Protein AF-A0A7S3I0K3-F1 (afdb_monomer_lite)

Radius of gyration: 16.2 Å; chains: 1; bounding box: 38×40×43 Å

Foldseek 3Di:
DQADVVLQVVLCVQPVDNDLLVLQVLLVVAALVQQFQFQCNVQNPNDPDPPGDRRHTPGQRVNVVPDPCPDPVDNDSSRRGDSSNNSNSSLVVSLVVVVVVQVVVCVVVVNDDDDDDDPNPVNRPPSVD

Structure (mmCIF, N/CA/C/O backbone):
data_AF-A0A7S3I0K3-F1
#
_entry.id   AF-A0A7S3I0K3-F1
#
loop_
_atom_site.group_PDB
_atom_site.id
_atom_site.type_symbol
_atom_site.label_atom_id
_atom_site.label_alt_id
_atom_site.label_comp_id
_atom_site.label_asym_id
_atom_site.label_entity_id
_atom_site.label_seq_id
_atom_site.pdbx_PDB_ins_code
_atom_site.Cartn_x
_atom_site.Cartn_y
_atom_site.Cartn_z
_atom_site.occupancy
_atom_site.B_iso_or_equiv
_atom_site.auth_seq_id
_atom_site.auth_comp_id
_atom_site.auth_asym_id
_atom_site.auth_atom_id
_atom_site.pdbx_PDB_model_num
ATOM 1 N N . MET A 1 1 ? 14.912 -5.257 1.997 1.00 67.00 1 MET A N 1
ATOM 2 C CA . MET A 1 1 ? 14.030 -5.560 0.849 1.00 67.00 1 MET A CA 1
ATOM 3 C C . MET A 1 1 ? 12.594 -5.408 1.305 1.00 67.00 1 MET A C 1
ATOM 5 O O . MET A 1 1 ? 12.287 -5.866 2.397 1.00 67.00 1 MET A O 1
ATOM 9 N N . ILE A 1 2 ? 11.758 -4.773 0.489 1.00 88.31 2 ILE A N 1
ATOM 10 C CA . ILE A 1 2 ? 10.307 -4.696 0.682 1.00 88.31 2 ILE A CA 1
ATOM 11 C C . ILE A 1 2 ? 9.703 -5.595 -0.401 1.00 88.31 2 ILE A C 1
ATOM 13 O O . ILE A 1 2 ? 9.969 -5.382 -1.581 1.00 88.31 2 ILE A O 1
ATOM 17 N N . GLY A 1 3 ? 8.991 -6.653 -0.014 1.00 88.75 3 GLY A N 1
ATOM 18 C CA . GLY A 1 3 ? 8.470 -7.650 -0.956 1.00 88.75 3 GLY A CA 1
ATOM 19 C C . GLY A 1 3 ? 7.429 -8.573 -0.328 1.00 88.75 3 GLY A C 1
ATOM 20 O O . GLY A 1 3 ? 6.883 -8.265 0.727 1.00 88.75 3 GLY A O 1
ATOM 21 N N . GLY A 1 4 ? 7.176 -9.735 -0.939 1.00 90.62 4 GLY A N 1
ATOM 22 C CA . GLY A 1 4 ? 6.112 -10.648 -0.489 1.00 90.62 4 GLY A CA 1
ATOM 23 C C . GLY A 1 4 ? 6.243 -11.127 0.962 1.00 90.62 4 GLY A C 1
ATOM 24 O O . GLY A 1 4 ? 5.248 -11.187 1.674 1.00 90.62 4 GLY A O 1
ATOM 25 N N . GLY A 1 5 ? 7.465 -11.384 1.442 1.00 92.69 5 GLY A N 1
ATOM 26 C CA . GLY A 1 5 ? 7.690 -11.722 2.855 1.00 92.69 5 GLY A CA 1
ATOM 27 C C . GLY A 1 5 ? 7.369 -10.566 3.809 1.00 92.69 5 GLY A C 1
ATOM 28 O O . GLY A 1 5 ? 6.862 -10.795 4.903 1.00 92.69 5 GLY A O 1
ATOM 29 N N . THR A 1 6 ? 7.605 -9.321 3.381 1.00 94.75 6 THR A N 1
ATOM 30 C CA . THR A 1 6 ? 7.217 -8.118 4.133 1.00 94.75 6 THR A CA 1
ATOM 31 C C . THR A 1 6 ? 5.699 -7.987 4.194 1.00 94.75 6 THR A C 1
ATOM 33 O O . THR A 1 6 ? 5.170 -7.732 5.271 1.00 94.75 6 THR A O 1
ATOM 36 N N . LEU A 1 7 ? 5.004 -8.222 3.073 1.00 94.50 7 LEU A N 1
ATOM 37 C CA . LEU A 1 7 ? 3.540 -8.219 3.032 1.00 94.50 7 LEU A CA 1
ATOM 38 C C . LEU A 1 7 ? 2.969 -9.261 3.997 1.00 94.50 7 LEU A C 1
ATOM 40 O O . LEU A 1 7 ? 2.175 -8.902 4.858 1.00 94.50 7 LEU A O 1
ATOM 44 N N . LEU A 1 8 ? 3.408 -10.519 3.900 1.00 94.50 8 LEU A N 1
ATOM 45 C CA . LEU A 1 8 ? 2.934 -11.607 4.764 1.00 94.50 8 LEU A CA 1
ATOM 46 C C . LEU A 1 8 ? 3.210 -11.329 6.247 1.00 94.50 8 LEU A C 1
ATOM 48 O O . LEU A 1 8 ? 2.313 -11.439 7.079 1.00 94.50 8 LEU A O 1
ATOM 52 N N . GLY A 1 9 ? 4.434 -10.910 6.581 1.00 96.38 9 GLY A N 1
ATOM 53 C CA . GLY A 1 9 ? 4.821 -10.621 7.961 1.00 96.38 9 GLY A CA 1
ATOM 54 C C . GLY A 1 9 ? 4.018 -9.477 8.582 1.00 96.38 9 GLY A C 1
ATOM 55 O O . GLY A 1 9 ? 3.513 -9.621 9.694 1.00 96.38 9 GLY A O 1
ATOM 56 N N . LEU A 1 10 ? 3.862 -8.357 7.868 1.00 96.56 10 LEU A N 1
ATOM 57 C CA . LEU A 1 10 ? 3.086 -7.214 8.359 1.00 96.56 10 LEU A CA 1
ATOM 58 C C . LEU A 1 10 ? 1.587 -7.515 8.407 1.00 96.56 10 LEU A C 1
ATOM 60 O O . LEU A 1 10 ? 0.937 -7.156 9.385 1.00 96.56 10 LEU A O 1
ATOM 64 N N . SER A 1 11 ? 1.052 -8.223 7.409 1.00 95.94 11 SER A N 1
ATOM 65 C CA . SER A 1 11 ? -0.352 -8.656 7.404 1.00 95.94 11 SER A CA 1
ATOM 66 C C . SER A 1 11 ? -0.653 -9.521 8.623 1.00 95.94 11 SER A C 1
ATOM 68 O O . SER A 1 11 ? -1.628 -9.268 9.331 1.00 95.94 11 SER A O 1
ATOM 70 N N . ASN A 1 12 ? 0.240 -10.461 8.946 1.00 97.25 12 ASN A N 1
ATOM 71 C CA . ASN A 1 12 ? 0.093 -11.317 10.114 1.00 97.25 12 ASN A CA 1
ATOM 72 C C . ASN A 1 12 ? 0.143 -10.514 11.423 1.00 97.25 12 ASN A C 1
ATOM 74 O O . ASN A 1 12 ? -0.694 -10.700 12.300 1.00 97.25 12 ASN A O 1
ATOM 78 N N . LEU A 1 13 ? 1.079 -9.571 11.554 1.00 96.69 13 LEU A N 1
ATOM 79 C CA . LEU A 1 13 ? 1.184 -8.744 12.761 1.00 96.69 13 LEU A CA 1
ATOM 80 C C . LEU A 1 13 ? -0.033 -7.831 12.968 1.00 96.69 13 LEU A C 1
ATOM 82 O O .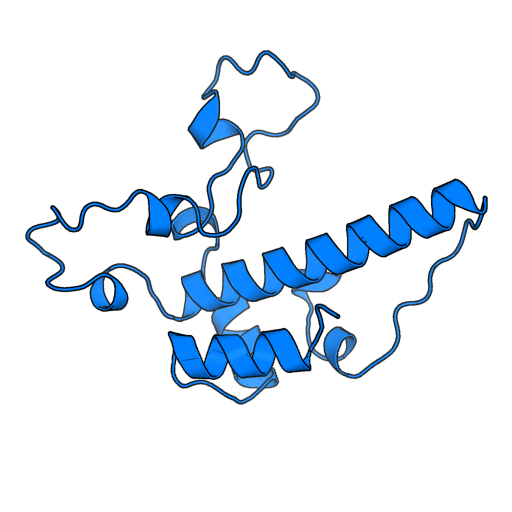 LEU A 1 13 ? -0.487 -7.653 14.098 1.00 96.69 13 LEU A O 1
ATOM 86 N N . LEU A 1 14 ? -0.553 -7.242 11.892 1.00 93.94 14 LEU A N 1
ATOM 87 C CA . LEU A 1 14 ? -1.601 -6.225 11.974 1.00 93.94 14 LEU A CA 1
ATOM 88 C C . LEU A 1 14 ? -3.003 -6.843 12.041 1.00 93.94 14 LEU A C 1
ATOM 90 O O . LEU A 1 14 ? -3.806 -6.434 12.880 1.00 93.94 14 LEU A O 1
ATOM 94 N N . THR A 1 15 ? -3.263 -7.874 11.237 1.00 93.94 15 THR A N 1
ATOM 95 C CA . THR A 1 15 ? -4.602 -8.471 11.048 1.00 93.94 15 THR A CA 1
ATOM 96 C C . THR A 1 15 ? -4.697 -9.925 11.521 1.00 93.94 15 THR A C 1
ATOM 98 O O . THR A 1 15 ? -5.786 -10.463 11.674 1.00 93.94 15 THR A O 1
ATOM 101 N N . GLY A 1 16 ? -3.565 -10.590 11.783 1.00 95.44 16 GLY A N 1
ATOM 102 C CA . GLY A 1 16 ? -3.523 -12.031 12.071 1.00 95.44 16 GLY A CA 1
ATOM 103 C C . GLY A 1 16 ? -3.607 -12.922 10.827 1.00 95.44 16 GLY A C 1
ATOM 104 O O . GLY A 1 16 ? -3.680 -14.143 10.953 1.00 95.44 16 GLY A O 1
ATOM 105 N N . ILE A 1 17 ? -3.602 -12.338 9.625 1.00 95.62 17 ILE A N 1
ATOM 106 C CA . ILE A 1 17 ? -3.751 -13.061 8.359 1.00 95.62 17 ILE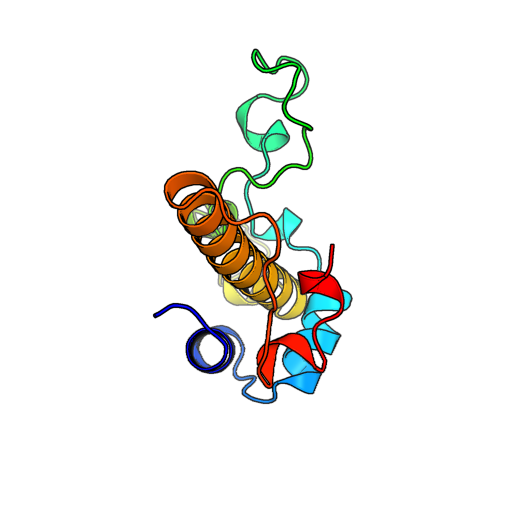 A CA 1
ATOM 107 C C . ILE A 1 17 ? -2.373 -13.286 7.733 1.00 95.62 17 ILE A C 1
ATOM 109 O O . ILE A 1 17 ? -1.634 -12.341 7.466 1.00 95.62 17 ILE A O 1
ATOM 113 N N . ASN A 1 18 ? -2.038 -14.551 7.477 1.00 93.31 18 ASN A N 1
ATOM 114 C CA . ASN A 1 18 ? -0.755 -14.978 6.904 1.00 93.31 18 ASN A CA 1
ATOM 115 C C . ASN A 1 18 ? -0.934 -15.889 5.673 1.00 93.31 18 ASN A C 1
ATOM 117 O O . ASN A 1 18 ? -0.098 -16.744 5.386 1.00 93.31 18 ASN A O 1
ATOM 121 N N . ASP A 1 19 ? -2.052 -15.735 4.970 1.00 94.06 19 ASP A N 1
ATOM 122 C CA . ASP A 1 19 ? -2.334 -16.431 3.719 1.00 94.06 19 ASP A CA 1
ATOM 123 C C . ASP A 1 19 ? -2.367 -15.414 2.579 1.00 94.06 19 ASP A C 1
ATOM 125 O O . ASP A 1 19 ? -3.082 -14.415 2.654 1.00 94.06 19 ASP A O 1
ATOM 129 N N . PHE A 1 20 ? -1.543 -15.631 1.553 1.00 91.62 20 PHE A N 1
ATOM 130 C CA . PHE A 1 20 ? -1.335 -14.633 0.504 1.00 91.62 20 PHE A CA 1
ATOM 131 C C . PHE A 1 20 ? -2.607 -14.373 -0.302 1.00 91.62 20 PHE A C 1
ATOM 133 O O . PHE A 1 20 ? -2.949 -13.217 -0.542 1.00 91.62 20 PHE A O 1
ATOM 140 N N . ASP A 1 21 ? -3.316 -15.428 -0.698 1.00 91.88 21 ASP A N 1
ATOM 141 C CA . ASP A 1 21 ? -4.514 -15.291 -1.523 1.00 91.88 21 ASP A CA 1
ATOM 142 C C . ASP A 1 21 ? -5.634 -14.609 -0.728 1.00 91.88 21 ASP A C 1
ATOM 144 O O . ASP A 1 21 ? -6.273 -13.685 -1.236 1.00 91.88 21 ASP A O 1
ATOM 148 N N . ARG A 1 22 ? -5.784 -14.945 0.561 1.00 94.56 22 ARG A N 1
ATOM 149 C CA . ARG A 1 22 ? -6.716 -14.259 1.462 1.00 94.56 22 ARG A CA 1
ATOM 150 C C . ARG A 1 22 ? -6.366 -12.788 1.676 1.00 94.56 22 ARG A C 1
ATOM 152 O O . ARG A 1 22 ? -7.271 -11.961 1.767 1.00 94.56 22 ARG A O 1
ATOM 159 N N . ILE A 1 23 ? -5.076 -12.449 1.760 1.00 95.00 23 ILE A N 1
ATOM 160 C CA . ILE A 1 23 ? -4.623 -11.054 1.857 1.00 95.00 23 ILE A CA 1
ATOM 161 C C . ILE A 1 23 ? -5.071 -10.266 0.627 1.00 95.00 23 ILE A C 1
ATOM 163 O O . ILE A 1 23 ? -5.634 -9.184 0.780 1.00 95.00 23 ILE A O 1
ATOM 167 N N . ILE A 1 24 ? -4.852 -10.802 -0.577 1.00 93.75 24 ILE A N 1
ATOM 168 C CA . ILE A 1 24 ? -5.247 -10.121 -1.814 1.00 93.75 24 ILE A CA 1
ATOM 169 C C . ILE A 1 24 ? -6.772 -10.007 -1.926 1.00 93.75 24 ILE A C 1
ATOM 171 O O . ILE A 1 24 ? -7.267 -8.937 -2.271 1.00 93.75 24 ILE A O 1
ATOM 175 N N . GLU A 1 25 ? -7.515 -11.064 -1.599 1.00 93.94 25 GLU A N 1
ATOM 176 C CA . GLU A 1 25 ? -8.984 -11.058 -1.610 1.00 93.94 25 GLU A CA 1
ATOM 177 C C . GLU A 1 25 ? -9.549 -9.945 -0.711 1.00 93.94 25 GLU A C 1
ATOM 179 O O . GLU A 1 25 ? -10.383 -9.145 -1.136 1.00 93.94 25 GLU A O 1
ATOM 184 N N . LEU A 1 26 ? -9.057 -9.846 0.525 1.00 95.25 26 LEU A N 1
ATOM 185 C CA . LEU A 1 26 ? -9.508 -8.821 1.464 1.00 95.25 26 LEU A CA 1
ATOM 186 C C . LEU A 1 26 ? -9.061 -7.421 1.053 1.00 95.25 26 LEU A C 1
ATOM 188 O O . LEU A 1 26 ? -9.859 -6.488 1.142 1.00 95.25 26 LEU A O 1
ATOM 192 N N . ALA A 1 27 ? -7.833 -7.278 0.552 1.00 95.00 27 ALA A N 1
ATOM 193 C CA . ALA A 1 27 ? -7.319 -6.017 0.028 1.00 95.00 27 ALA A CA 1
ATOM 194 C C . ALA A 1 27 ? -8.169 -5.474 -1.134 1.00 95.00 27 ALA A C 1
ATOM 196 O O . ALA A 1 27 ? -8.355 -4.264 -1.231 1.00 95.00 27 ALA A O 1
ATOM 197 N N . GLN A 1 28 ? -8.715 -6.348 -1.988 1.00 93.00 28 GLN A N 1
ATOM 198 C CA . GLN A 1 28 ? -9.628 -5.969 -3.076 1.00 93.00 28 GLN A CA 1
ATOM 199 C C . GLN A 1 28 ? -11.000 -5.509 -2.578 1.00 93.00 28 GLN A C 1
ATOM 201 O O . GLN A 1 28 ? -11.643 -4.690 -3.229 1.00 93.00 28 GLN A O 1
ATOM 206 N N . SER A 1 29 ? -11.462 -6.050 -1.450 1.00 92.50 29 SER A N 1
ATOM 207 C CA . SER A 1 29 ? -12.731 -5.650 -0.831 1.00 92.50 29 SER A CA 1
ATOM 208 C C . SER A 1 29 ? -12.620 -4.399 0.050 1.00 92.50 29 SER A C 1
ATOM 210 O O . SER A 1 29 ? -13.637 -3.786 0.367 1.00 92.50 29 SER A O 1
ATOM 212 N N . GLY A 1 30 ? -11.400 -4.043 0.461 1.00 93.94 30 GLY A N 1
ATOM 213 C CA . GLY A 1 30 ? -11.106 -2.868 1.274 1.00 93.94 30 GLY A CA 1
ATOM 214 C C . GLY A 1 30 ? -10.783 -1.627 0.448 1.00 93.94 30 GLY A C 1
ATOM 215 O O . GLY A 1 30 ? -10.504 -1.698 -0.748 1.00 93.94 30 GLY A O 1
ATOM 216 N N . SER A 1 31 ? -10.768 -0.480 1.118 1.00 95.00 31 SER A N 1
ATOM 217 C CA . SER A 1 31 ? -10.393 0.808 0.547 1.00 95.00 31 SER A CA 1
ATOM 218 C C . SER A 1 31 ? -9.198 1.389 1.288 1.00 95.00 31 SER A C 1
ATOM 220 O O . SER A 1 31 ? -9.293 1.812 2.444 1.00 95.00 31 SER A O 1
ATOM 222 N N . ASN A 1 32 ? -8.062 1.480 0.600 1.00 93.81 32 ASN A N 1
ATOM 223 C CA . ASN A 1 32 ? -6.860 2.081 1.165 1.00 93.81 32 ASN A CA 1
ATOM 224 C C . ASN A 1 32 ? -7.073 3.557 1.553 1.00 93.81 32 ASN A C 1
ATOM 226 O O . ASN A 1 32 ? -6.433 4.020 2.488 1.00 93.81 32 ASN A O 1
ATOM 230 N N . SER A 1 33 ? -8.014 4.276 0.926 1.00 94.88 33 SER A N 1
ATOM 231 C CA . SER A 1 33 ? -8.348 5.673 1.252 1.00 94.88 33 SER A CA 1
ATOM 232 C C . SER A 1 33 ? -8.791 5.896 2.704 1.00 94.88 33 SER A C 1
ATOM 234 O O . SER A 1 33 ? -8.724 7.026 3.187 1.00 94.88 33 SER A O 1
ATOM 236 N N . ASN A 1 34 ? -9.232 4.850 3.411 1.00 94.25 34 ASN A N 1
ATOM 237 C CA . ASN A 1 34 ? -9.590 4.927 4.830 1.00 94.25 34 ASN A CA 1
ATOM 238 C C . ASN A 1 34 ? -8.347 4.967 5.737 1.00 94.25 34 ASN A C 1
ATOM 240 O O . ASN A 1 34 ? -8.408 5.487 6.846 1.00 94.25 34 ASN A O 1
ATOM 244 N N . VAL A 1 35 ? -7.218 4.435 5.263 1.00 95.81 35 VAL A N 1
ATOM 245 C CA . VAL A 1 35 ? -5.960 4.255 6.010 1.00 95.81 35 VAL A CA 1
ATOM 246 C C . VAL A 1 35 ? -4.873 5.224 5.528 1.00 95.81 35 VAL A C 1
ATOM 248 O O . VAL A 1 35 ? -4.090 5.757 6.322 1.00 95.81 35 VAL A O 1
ATOM 251 N N . ASP A 1 36 ? -4.845 5.471 4.225 1.00 97.00 36 ASP A N 1
ATOM 252 C CA . ASP A 1 36 ? -3.870 6.289 3.522 1.00 97.00 36 ASP A CA 1
ATOM 253 C C . ASP A 1 36 ? -4.318 7.740 3.402 1.00 97.00 36 ASP A C 1
ATOM 255 O O . ASP A 1 36 ? -5.505 8.049 3.307 1.00 97.00 36 ASP A O 1
ATOM 259 N N . MET A 1 37 ? -3.335 8.632 3.344 1.00 96.31 37 MET A N 1
ATOM 260 C CA . MET A 1 37 ? -3.531 10.028 2.985 1.00 96.31 37 MET A CA 1
ATOM 261 C C . MET A 1 37 ? -3.309 10.210 1.486 1.00 96.31 37 MET A C 1
ATOM 263 O O . MET A 1 37 ? -2.265 9.826 0.951 1.00 96.31 37 MET A O 1
ATOM 267 N N . LEU A 1 38 ? -4.288 10.808 0.819 1.00 95.25 38 LEU A N 1
ATOM 268 C CA . LEU A 1 38 ? -4.270 11.140 -0.601 1.00 95.25 38 LEU A CA 1
ATOM 269 C C . LEU A 1 38 ? -3.859 12.604 -0.805 1.00 95.25 38 LEU A C 1
ATOM 271 O O . LEU A 1 38 ? -3.844 13.404 0.132 1.00 95.25 38 LEU A O 1
ATOM 275 N N . VAL A 1 39 ? -3.526 12.983 -2.037 1.00 94.25 39 VAL A N 1
ATOM 276 C CA . VAL A 1 39 ? -3.178 14.373 -2.383 1.00 94.25 39 VAL A CA 1
ATOM 277 C C . VAL A 1 39 ? -4.329 15.328 -2.047 1.00 94.25 39 VAL A C 1
ATOM 279 O O . VAL A 1 39 ? -4.090 16.421 -1.527 1.00 94.25 39 VAL A O 1
ATOM 282 N N . SER A 1 40 ? -5.574 14.909 -2.279 1.00 93.81 40 SER A N 1
ATOM 283 C CA . SER A 1 40 ? -6.772 15.677 -1.926 1.00 93.81 40 SER A CA 1
ATOM 284 C C . SER A 1 40 ? -6.927 15.891 -0.419 1.00 93.81 40 SER A C 1
ATOM 286 O O . SER A 1 40 ? -7.400 16.948 -0.016 1.00 93.81 40 SER A O 1
ATOM 288 N N . ASP A 1 41 ? -6.467 14.960 0.422 1.00 93.25 41 ASP A N 1
ATOM 289 C CA . ASP A 1 41 ? -6.503 15.121 1.881 1.00 93.25 41 ASP A CA 1
ATOM 290 C C . ASP A 1 41 ? -5.543 16.228 2.364 1.00 93.25 41 ASP A C 1
ATOM 292 O O . ASP A 1 41 ? -5.765 16.826 3.415 1.00 93.25 41 ASP A O 1
ATOM 296 N N . ILE A 1 42 ? -4.477 16.518 1.605 1.00 92.38 42 ILE A N 1
ATOM 297 C CA . ILE A 1 42 ? -3.484 17.551 1.947 1.00 92.38 42 ILE A CA 1
ATOM 298 C C . ILE A 1 42 ? -3.883 18.917 1.384 1.00 92.38 42 ILE A C 1
ATOM 300 O O . ILE A 1 42 ? -3.751 19.933 2.068 1.00 92.38 42 ILE A O 1
ATOM 304 N N . TYR A 1 43 ? -4.333 18.957 0.129 1.00 90.81 43 TYR A N 1
ATOM 305 C CA . TYR A 1 43 ? -4.511 20.214 -0.603 1.00 90.81 43 TYR A CA 1
ATOM 306 C C . TYR A 1 43 ? -5.968 20.562 -0.938 1.00 90.81 43 TYR A C 1
ATOM 308 O O . TYR A 1 43 ? -6.247 21.702 -1.325 1.00 90.81 43 TYR A O 1
ATOM 316 N N . GLY A 1 44 ? -6.896 19.613 -0.801 1.00 88.25 44 GLY A N 1
ATOM 317 C CA . GLY A 1 44 ? -8.281 19.758 -1.248 1.00 88.25 44 GLY A CA 1
ATOM 318 C C . GLY A 1 44 ? -8.381 20.152 -2.726 1.00 88.25 44 GLY A C 1
ATOM 319 O O . GLY A 1 44 ? -7.506 19.841 -3.537 1.00 88.25 44 GLY A O 1
ATOM 320 N N . ASP A 1 45 ? -9.426 20.907 -3.063 1.00 82.06 45 ASP A N 1
ATOM 321 C CA . ASP A 1 45 ? -9.681 21.387 -4.431 1.00 82.06 45 ASP A CA 1
ATOM 322 C C . ASP A 1 45 ? -8.673 22.449 -4.917 1.00 82.06 45 ASP A C 1
ATOM 324 O O . ASP A 1 45 ? -8.630 22.783 -6.100 1.00 82.06 45 ASP A O 1
ATOM 328 N N . ASN A 1 46 ? -7.835 22.978 -4.019 1.00 81.94 46 ASN A N 1
ATOM 329 C CA . ASN A 1 46 ? -6.892 24.064 -4.299 1.00 81.94 46 ASN A CA 1
ATOM 330 C C . ASN A 1 46 ? -5.444 23.568 -4.448 1.00 81.94 46 ASN A C 1
ATOM 332 O O . ASN A 1 46 ? -4.504 24.280 -4.085 1.00 81.94 46 ASN A O 1
ATOM 336 N N . SER A 1 47 ? -5.246 22.357 -4.980 1.00 82.88 47 SER A N 1
ATOM 337 C CA . SER A 1 47 ? -3.904 21.815 -5.214 1.00 82.88 47 SER A CA 1
ATOM 338 C C . SER A 1 47 ? -3.050 22.762 -6.072 1.00 82.88 47 SER A C 1
ATOM 340 O O . SER A 1 47 ? -3.433 23.088 -7.202 1.00 82.88 47 SER A O 1
ATOM 342 N N . PRO A 1 48 ? -1.858 23.181 -5.594 1.00 85.88 48 PRO A N 1
ATOM 343 C CA . PRO A 1 48 ? -0.922 23.947 -6.414 1.00 85.88 48 PRO A CA 1
ATOM 344 C C . PRO A 1 48 ? -0.318 23.090 -7.539 1.00 85.88 48 PRO A C 1
ATOM 346 O O . PRO A 1 48 ? 0.252 23.626 -8.490 1.00 85.88 48 PRO A O 1
ATOM 349 N N . PHE A 1 49 ? -0.461 21.763 -7.459 1.00 85.94 49 PHE A N 1
ATOM 350 C CA . PHE A 1 49 ? 0.054 20.799 -8.422 1.00 85.94 49 PHE A CA 1
ATOM 351 C C . PHE A 1 49 ? -1.079 20.280 -9.308 1.00 85.94 49 PHE A C 1
ATOM 353 O O . PHE A 1 49 ? -1.675 19.243 -9.032 1.00 85.94 49 PHE A O 1
ATOM 360 N N . LYS A 1 50 ? -1.354 20.992 -10.406 1.00 82.06 50 LYS A N 1
ATOM 361 C CA . LYS A 1 50 ? -2.415 20.625 -11.368 1.00 82.06 50 LYS A CA 1
ATOM 362 C C . LYS A 1 50 ? -2.195 19.276 -12.059 1.00 82.06 50 LYS A C 1
ATOM 364 O O . LYS A 1 50 ? -3.135 18.719 -12.607 1.00 82.06 50 LYS A O 1
ATOM 369 N N . GLU A 1 51 ? -0.957 18.788 -12.065 1.00 87.25 51 GLU A N 1
ATOM 370 C CA . GLU A 1 51 ? -0.584 17.518 -12.696 1.00 87.25 51 GLU A CA 1
ATOM 371 C C . GLU A 1 51 ? -0.799 16.304 -11.779 1.00 87.25 51 GLU A C 1
ATOM 373 O O . GLU A 1 51 ? -0.781 15.173 -12.257 1.00 87.25 51 GLU A O 1
ATOM 378 N N . LEU A 1 52 ? -1.003 16.517 -10.473 1.00 87.81 52 LEU A N 1
ATOM 379 C CA . LEU A 1 52 ? -1.251 15.437 -9.521 1.00 87.81 52 LEU A CA 1
ATOM 380 C C . LEU A 1 52 ? -2.755 15.249 -9.336 1.00 87.81 52 LEU A C 1
ATOM 382 O O . LEU A 1 52 ? -3.458 16.171 -8.922 1.00 87.81 52 LEU A O 1
ATOM 386 N N . ALA A 1 53 ? -3.238 14.041 -9.623 1.00 90.56 53 ALA A N 1
ATOM 387 C CA . ALA A 1 53 ? -4.618 13.668 -9.353 1.00 90.56 53 ALA A CA 1
ATOM 388 C C . ALA A 1 53 ? -4.886 13.649 -7.836 1.00 90.56 53 ALA A C 1
ATOM 390 O O . ALA A 1 53 ? -4.008 13.300 -7.046 1.00 90.56 53 ALA A O 1
ATOM 391 N N . GLY A 1 54 ? -6.089 14.049 -7.416 1.00 89.94 54 GLY A N 1
ATOM 392 C CA . GLY A 1 54 ? -6.434 14.160 -5.993 1.00 89.94 54 GLY A CA 1
ATOM 393 C C . GLY A 1 54 ? -6.502 12.813 -5.269 1.00 89.94 54 GLY A C 1
ATOM 394 O O . GLY A 1 54 ? -6.199 12.741 -4.083 1.00 89.94 54 GLY A O 1
ATOM 395 N N . ASP A 1 55 ? -6.852 11.748 -5.984 1.00 91.06 55 ASP A N 1
ATOM 396 C CA . ASP A 1 55 ? -6.883 10.364 -5.503 1.00 91.06 55 ASP A CA 1
ATOM 397 C C . ASP A 1 55 ? -5.497 9.702 -5.456 1.00 91.06 55 ASP A C 1
ATOM 399 O O . ASP A 1 55 ? -5.363 8.578 -4.972 1.00 91.06 55 ASP A O 1
ATOM 403 N N . LEU A 1 56 ? -4.452 10.397 -5.917 1.00 91.94 56 LEU A N 1
ATOM 404 C CA . LEU A 1 56 ? -3.090 9.898 -5.835 1.00 91.94 56 LEU A CA 1
ATOM 405 C C . LEU A 1 56 ? -2.672 9.743 -4.370 1.00 91.94 56 LEU A C 1
ATOM 407 O O . LEU A 1 56 ? -2.850 10.643 -3.547 1.00 91.94 56 LEU A O 1
ATOM 411 N N . LEU A 1 57 ? -2.052 8.605 -4.065 1.00 93.94 57 LEU A N 1
ATOM 412 C CA . LEU A 1 57 ? -1.467 8.332 -2.760 1.00 93.94 57 LEU A CA 1
ATOM 413 C C . LEU A 1 57 ? -0.381 9.367 -2.426 1.00 93.94 57 LEU A C 1
ATOM 415 O O . LEU A 1 57 ? 0.633 9.455 -3.120 1.00 93.94 57 LEU A O 1
ATOM 419 N N . ALA A 1 58 ? -0.568 10.107 -1.333 1.00 93.94 58 ALA A N 1
ATOM 420 C CA . ALA A 1 58 ? 0.429 11.034 -0.806 1.00 93.94 58 ALA A CA 1
ATOM 421 C C . ALA A 1 58 ? 1.269 10.395 0.309 1.00 93.94 58 ALA A C 1
ATOM 423 O O . ALA A 1 58 ? 2.487 10.564 0.336 1.00 93.94 58 ALA A O 1
ATOM 424 N N . SER A 1 59 ? 0.636 9.654 1.226 1.00 96.06 59 SER A N 1
ATOM 425 C CA . SER A 1 59 ? 1.333 8.969 2.319 1.00 96.06 59 SER A CA 1
ATOM 426 C C . SER A 1 59 ? 0.570 7.743 2.818 1.00 96.06 59 SER A C 1
ATOM 428 O O . SER A 1 59 ? -0.570 7.849 3.279 1.00 96.06 59 SER A O 1
ATOM 430 N N . SER A 1 60 ? 1.211 6.574 2.758 1.00 96.38 60 SER A N 1
ATOM 431 C CA . SER A 1 60 ? 0.633 5.328 3.270 1.00 96.38 60 SER A CA 1
ATOM 432 C C . SER A 1 60 ? 0.505 5.350 4.796 1.00 96.38 60 SER A C 1
ATOM 434 O O . SER A 1 60 ? 1.416 5.812 5.482 1.00 96.38 60 SER A O 1
ATOM 436 N N . PHE A 1 61 ? -0.601 4.829 5.336 1.00 96.12 61 PHE A N 1
ATOM 437 C CA . PHE A 1 61 ? -0.893 4.734 6.783 1.00 96.12 61 PHE A CA 1
ATOM 438 C C . PHE A 1 61 ? -0.975 6.060 7.560 1.00 96.12 61 PHE A C 1
ATOM 440 O O . PHE A 1 61 ? -1.103 6.055 8.788 1.00 96.12 61 PHE A O 1
ATOM 447 N N . ALA A 1 62 ? -0.921 7.211 6.891 1.00 96.25 62 ALA A N 1
ATOM 448 C CA . ALA A 1 62 ? -0.859 8.496 7.579 1.00 96.25 62 ALA A CA 1
ATOM 449 C C . ALA A 1 62 ? -2.137 8.843 8.362 1.00 96.25 62 ALA A C 1
ATOM 451 O O . ALA A 1 62 ? -2.030 9.476 9.413 1.00 96.25 62 ALA A O 1
ATOM 452 N N . LYS A 1 63 ? -3.325 8.393 7.925 1.00 94.75 63 LYS A N 1
ATOM 453 C CA . LYS A 1 63 ? -4.573 8.625 8.678 1.00 94.75 63 LYS A CA 1
ATOM 454 C C . LYS A 1 63 ? -4.569 7.871 10.003 1.00 94.75 63 LYS A C 1
ATOM 456 O O . LYS A 1 63 ? -4.918 8.445 11.027 1.00 94.75 63 LYS A O 1
ATOM 461 N N . VAL A 1 64 ? -4.065 6.635 9.998 1.00 93.31 64 VAL A N 1
ATOM 462 C CA . VAL A 1 64 ? -3.892 5.827 11.217 1.00 93.31 64 VAL A CA 1
ATOM 463 C C . VAL A 1 64 ? -2.899 6.488 12.174 1.00 93.31 64 VAL A C 1
ATOM 465 O O . VAL A 1 64 ? -3.139 6.527 13.375 1.00 93.31 64 VAL A O 1
ATOM 468 N N . ALA A 1 65 ? -1.796 7.039 11.657 1.00 92.62 65 ALA A N 1
ATOM 469 C CA . ALA A 1 65 ? -0.783 7.703 12.479 1.00 92.62 65 ALA A CA 1
ATOM 470 C C . ALA A 1 65 ? -1.271 9.020 13.113 1.00 92.62 65 ALA A C 1
ATOM 472 O O . ALA A 1 65 ? -0.799 9.397 14.184 1.00 92.62 65 ALA A O 1
ATOM 473 N N . GLN A 1 66 ? -2.188 9.731 12.452 1.00 89.94 66 GLN A N 1
ATOM 474 C CA . GLN A 1 66 ? -2.775 10.983 12.947 1.00 89.94 66 GLN A CA 1
ATOM 475 C C . GLN A 1 66 ? -3.996 10.765 13.848 1.00 89.94 66 GLN A C 1
ATOM 477 O O . GLN A 1 66 ? -4.484 11.713 14.468 1.00 89.94 66 GLN A O 1
ATOM 482 N N . ASP A 1 67 ? -4.490 9.533 13.931 1.00 87.38 67 ASP A N 1
ATOM 483 C CA . ASP A 1 67 ? -5.642 9.187 14.743 1.00 87.38 67 ASP A CA 1
ATOM 484 C C . ASP A 1 67 ? -5.308 9.261 16.236 1.00 87.38 67 ASP A C 1
ATOM 486 O O . ASP A 1 67 ? -4.570 8.438 16.778 1.00 87.38 67 ASP A O 1
ATOM 490 N N . GLN A 1 68 ? -5.871 10.257 16.919 1.00 79.75 68 GLN A N 1
ATOM 491 C CA . GLN A 1 68 ? -5.658 10.456 18.353 1.00 79.75 68 GLN A CA 1
ATOM 492 C C . GLN A 1 68 ? -6.560 9.576 19.232 1.00 79.75 68 GLN A C 1
ATOM 494 O O . GLN A 1 68 ? -6.561 9.739 20.451 1.00 79.75 68 GLN A O 1
ATOM 499 N N . GLY A 1 69 ? -7.342 8.656 18.648 1.00 71.88 69 GLY A N 1
ATOM 500 C CA . GLY A 1 69 ? -8.207 7.751 19.410 1.00 71.88 69 GLY A CA 1
ATOM 501 C C . GLY A 1 69 ? -9.328 8.475 20.158 1.00 71.88 69 GLY A C 1
ATOM 502 O O . GLY A 1 69 ? -9.818 7.989 21.172 1.00 71.88 69 GLY A O 1
ATOM 503 N N . THR A 1 70 ? -9.720 9.657 19.679 1.00 68.25 70 THR A N 1
ATOM 504 C CA . THR A 1 70 ? -10.777 10.488 20.273 1.00 68.25 70 THR A CA 1
ATOM 505 C C . THR A 1 70 ? -12.179 10.059 19.856 1.00 68.25 70 THR A C 1
ATOM 507 O O . THR A 1 70 ? -13.154 10.666 20.292 1.00 68.25 70 THR A O 1
ATOM 510 N N . ASP A 1 71 ? -12.288 9.032 19.011 1.00 67.12 71 ASP A N 1
ATOM 511 C CA . ASP A 1 71 ? -13.555 8.522 18.510 1.00 67.12 71 ASP A CA 1
ATOM 512 C C . ASP A 1 71 ? -14.286 7.729 19.612 1.00 67.12 71 ASP A C 1
ATOM 514 O O . ASP A 1 71 ? -13.836 6.643 19.987 1.00 67.12 71 ASP A O 1
ATOM 518 N N . PRO A 1 72 ? -15.412 8.233 20.152 1.00 61.72 72 PRO A N 1
ATOM 519 C CA . PRO A 1 72 ? -16.115 7.583 21.255 1.00 61.72 72 PRO A CA 1
ATOM 520 C C . PRO A 1 72 ? -16.730 6.228 20.869 1.00 61.72 72 PRO A C 1
ATOM 522 O O . PRO A 1 72 ? -17.113 5.467 21.757 1.00 61.72 72 PRO A O 1
ATOM 525 N N . ALA A 1 73 ? -16.836 5.917 19.570 1.00 63.78 73 ALA A N 1
ATOM 526 C CA . ALA A 1 73 ? -17.386 4.658 19.072 1.00 63.78 73 ALA A CA 1
ATOM 527 C C . ALA A 1 73 ? -16.348 3.524 18.967 1.00 63.78 73 ALA A C 1
ATOM 529 O O . ALA A 1 73 ? -16.730 2.354 18.946 1.00 63.78 73 ALA A O 1
ATOM 530 N N . ALA A 1 74 ? -15.050 3.841 18.922 1.00 65.31 74 ALA A N 1
ATOM 531 C CA . ALA A 1 74 ? -13.984 2.861 18.741 1.00 65.31 74 ALA A CA 1
ATOM 532 C C . ALA A 1 74 ? -13.026 2.883 19.936 1.00 65.31 74 ALA A C 1
ATOM 534 O O . ALA A 1 74 ? -12.221 3.791 20.104 1.00 65.31 74 ALA A O 1
ATOM 535 N N . SER A 1 75 ? -13.071 1.830 20.754 1.00 62.94 75 SER A N 1
ATOM 536 C CA . SER A 1 75 ? -12.215 1.709 21.945 1.00 62.94 75 SER A CA 1
ATOM 537 C C . SER A 1 75 ? -10.730 1.478 21.618 1.00 62.94 75 SER A C 1
ATOM 539 O O . SER A 1 75 ? -9.870 1.591 22.490 1.00 62.94 75 SER A O 1
ATOM 541 N N . SER A 1 76 ? -10.416 1.136 20.364 1.00 76.06 76 SER A N 1
ATOM 542 C CA . SER A 1 76 ? -9.053 0.936 19.868 1.00 76.06 76 SER A CA 1
ATOM 543 C C . SER A 1 76 ? -8.964 1.168 18.357 1.00 76.06 76 SER A C 1
ATOM 545 O O . SER A 1 76 ? -9.943 0.970 17.637 1.00 76.06 76 SER A O 1
ATOM 547 N N . LEU A 1 77 ? -7.765 1.498 17.856 1.00 78.25 77 LEU A N 1
ATOM 548 C CA . LEU A 1 77 ? -7.498 1.652 16.415 1.00 78.25 77 LEU A CA 1
ATOM 549 C C . LEU A 1 77 ? -7.902 0.405 15.608 1.00 78.25 77 LEU A C 1
ATOM 551 O O . LEU A 1 77 ? -8.426 0.525 14.505 1.00 78.25 77 LEU A O 1
ATOM 555 N N . LYS A 1 78 ? -7.739 -0.792 16.187 1.00 75.31 78 LYS A N 1
ATOM 556 C CA . LYS A 1 78 ? -8.132 -2.064 15.558 1.00 75.31 78 LYS A CA 1
ATOM 557 C C . LYS A 1 78 ? -9.633 -2.205 15.302 1.00 75.31 78 LYS A C 1
ATOM 559 O O . LYS A 1 78 ? -10.014 -2.991 14.450 1.00 75.31 78 LYS A O 1
ATOM 564 N N . GLN A 1 79 ? -10.483 -1.503 16.050 1.00 78.81 79 GLN A N 1
ATOM 565 C CA . GLN A 1 79 ? -11.931 -1.523 15.811 1.00 78.81 79 GLN A CA 1
ATOM 566 C C . GLN A 1 79 ? -12.363 -0.507 14.754 1.00 78.81 79 GLN A C 1
ATOM 568 O O . GLN A 1 79 ? -13.429 -0.664 14.168 1.00 78.81 79 GLN A O 1
ATOM 573 N N . LYS A 1 80 ? -11.557 0.536 14.533 1.00 85.75 80 LYS A N 1
ATOM 574 C CA . LYS A 1 80 ? -11.891 1.632 13.625 1.00 85.75 80 LYS A CA 1
ATOM 575 C C . LYS A 1 80 ? -11.518 1.334 12.176 1.00 85.75 80 LYS A C 1
ATOM 577 O O . LYS A 1 80 ? -12.285 1.660 11.278 1.00 85.75 80 LYS A O 1
ATOM 582 N N . TYR A 1 81 ? -10.358 0.721 11.955 1.00 91.50 81 TYR A N 1
ATOM 583 C CA . TYR A 1 81 ? -9.885 0.364 10.618 1.00 91.50 81 TYR A CA 1
ATOM 584 C C . TYR A 1 81 ? -10.181 -1.102 10.340 1.00 91.50 81 TYR A C 1
ATOM 586 O O . TYR A 1 81 ? -9.807 -1.968 11.131 1.00 91.50 81 TYR A O 1
ATOM 594 N N . SER A 1 82 ? -10.845 -1.382 9.219 1.00 94.06 82 SER A N 1
ATOM 595 C CA . SER A 1 82 ? -11.106 -2.760 8.823 1.00 94.06 82 SER A CA 1
ATOM 596 C C . SER A 1 82 ? -9.815 -3.448 8.375 1.00 94.06 82 SER A C 1
ATOM 598 O O . SER A 1 82 ? -8.926 -2.815 7.796 1.00 94.06 82 SER A O 1
ATOM 600 N N . ASP A 1 83 ? -9.723 -4.762 8.592 1.00 95.44 83 ASP A N 1
ATOM 601 C CA . ASP A 1 83 ? -8.580 -5.544 8.109 1.00 95.44 83 ASP A CA 1
ATOM 602 C C . ASP A 1 83 ? -8.423 -5.413 6.586 1.00 95.44 83 ASP A C 1
ATOM 604 O O . ASP A 1 83 ? -7.306 -5.313 6.088 1.00 95.44 83 ASP A O 1
ATOM 608 N N . GLY A 1 84 ? -9.533 -5.342 5.841 1.00 96.25 84 GLY A N 1
ATOM 609 C CA . GLY A 1 84 ? -9.517 -5.128 4.393 1.00 96.25 84 GLY A CA 1
ATOM 610 C C . GLY A 1 84 ? -8.849 -3.811 3.996 1.00 96.25 84 GLY A C 1
ATOM 611 O O . GLY A 1 84 ? -8.001 -3.809 3.106 1.00 96.25 84 GLY A O 1
ATOM 612 N N . ASP A 1 85 ? -9.164 -2.705 4.677 1.00 96.31 85 ASP A N 1
ATOM 613 C CA . ASP A 1 85 ? -8.564 -1.392 4.393 1.00 96.31 85 ASP A CA 1
ATOM 614 C C . ASP A 1 85 ? -7.061 -1.379 4.701 1.00 96.31 85 ASP A C 1
ATOM 616 O O . ASP A 1 85 ? -6.256 -0.865 3.919 1.00 96.31 85 ASP A O 1
ATOM 620 N N . VAL A 1 86 ? -6.669 -1.995 5.822 1.00 96.50 86 VAL A N 1
ATOM 621 C CA . VAL A 1 86 ? -5.263 -2.134 6.229 1.00 96.50 86 VAL A CA 1
ATOM 622 C C . VAL A 1 86 ? -4.485 -2.964 5.209 1.00 96.50 86 VAL A C 1
ATOM 624 O O . VAL A 1 86 ? -3.397 -2.568 4.790 1.00 96.50 86 VAL A O 1
ATOM 627 N N . LEU A 1 87 ? -5.038 -4.098 4.773 1.00 96.75 87 LEU A N 1
ATOM 628 C CA . LEU A 1 87 ? -4.416 -4.953 3.761 1.00 96.75 87 LEU A CA 1
ATOM 629 C C . LEU A 1 87 ? -4.358 -4.262 2.394 1.00 96.75 87 LEU A C 1
ATOM 631 O O . LEU A 1 87 ? -3.335 -4.359 1.716 1.00 96.75 87 LEU A O 1
ATOM 635 N N . SER A 1 88 ? -5.400 -3.518 2.015 1.00 96.31 88 SER A N 1
ATOM 636 C CA . SER A 1 88 ? -5.441 -2.719 0.784 1.00 96.31 88 SER A CA 1
ATOM 637 C C . SER A 1 88 ? -4.312 -1.687 0.756 1.00 96.31 88 SER A C 1
ATOM 639 O O . SER A 1 88 ? -3.539 -1.632 -0.205 1.00 96.31 88 SER A O 1
ATOM 641 N N . SER A 1 89 ? -4.123 -0.950 1.854 1.00 96.75 89 SER A N 1
ATOM 642 C CA . SER A 1 89 ? -3.003 -0.018 2.011 1.00 96.75 89 SER A CA 1
ATOM 643 C C . SER A 1 89 ? -1.637 -0.722 1.985 1.00 96.75 89 SER A C 1
ATOM 645 O O . SER A 1 89 ? -0.741 -0.282 1.263 1.00 96.75 89 SER A O 1
ATOM 647 N N . LEU A 1 90 ? -1.459 -1.859 2.676 1.00 96.00 90 LEU A N 1
ATOM 648 C CA . LEU A 1 90 ? -0.193 -2.614 2.647 1.00 96.00 90 LEU A CA 1
ATOM 649 C C . LEU A 1 90 ? 0.184 -3.079 1.237 1.00 96.00 90 LEU A C 1
ATOM 651 O O . LEU A 1 90 ? 1.331 -2.901 0.815 1.00 96.00 90 LEU A O 1
ATOM 655 N N . VAL A 1 91 ? -0.760 -3.692 0.517 1.00 95.12 91 VAL A N 1
ATOM 656 C CA . VAL A 1 91 ? -0.542 -4.184 -0.852 1.00 95.12 91 VAL A CA 1
ATOM 657 C C . VAL A 1 91 ? -0.193 -3.019 -1.771 1.00 95.12 91 VAL A C 1
ATOM 659 O O . VAL A 1 91 ? 0.763 -3.115 -2.546 1.00 95.12 91 VAL A O 1
ATOM 662 N N . THR A 1 92 ? -0.912 -1.906 -1.646 1.00 94.12 92 THR A N 1
ATOM 663 C CA . THR A 1 92 ? -0.693 -0.684 -2.427 1.00 94.12 92 THR A CA 1
ATOM 664 C C . THR A 1 92 ? 0.687 -0.086 -2.147 1.00 94.12 92 THR A C 1
ATOM 666 O O . THR A 1 92 ? 1.480 0.107 -3.069 1.00 94.12 92 THR A O 1
ATOM 669 N N . MET A 1 93 ? 1.043 0.106 -0.875 1.00 95.50 93 MET A N 1
ATOM 670 C CA . MET A 1 93 ? 2.336 0.642 -0.441 1.00 95.50 93 MET A CA 1
ATOM 671 C C . MET A 1 93 ? 3.509 -0.200 -0.955 1.00 95.50 93 MET A C 1
ATOM 673 O O . MET A 1 93 ? 4.481 0.338 -1.491 1.00 95.50 93 MET A O 1
ATOM 677 N N . ILE A 1 94 ? 3.450 -1.524 -0.788 1.00 94.25 94 ILE A N 1
ATOM 678 C CA . ILE A 1 94 ? 4.536 -2.421 -1.204 1.00 94.25 94 ILE A CA 1
ATOM 679 C C . ILE A 1 94 ? 4.659 -2.438 -2.730 1.00 94.25 94 ILE A C 1
ATOM 681 O O . ILE A 1 94 ? 5.773 -2.333 -3.247 1.00 94.25 94 ILE A O 1
ATOM 685 N N . SER A 1 95 ? 3.537 -2.510 -3.452 1.00 92.75 95 SER A N 1
ATOM 686 C CA . SER A 1 95 ? 3.530 -2.518 -4.920 1.00 92.75 95 SER A CA 1
ATOM 687 C C . SER A 1 95 ? 4.079 -1.210 -5.491 1.00 92.75 95 SER A C 1
ATOM 689 O O . SER A 1 95 ? 4.962 -1.253 -6.349 1.00 92.75 95 SER A O 1
ATOM 691 N N . PHE A 1 96 ? 3.663 -0.057 -4.955 1.00 91.88 96 PHE A N 1
ATOM 692 C CA . PHE A 1 96 ? 4.190 1.239 -5.384 1.00 91.88 96 PHE A CA 1
ATOM 693 C C . PHE A 1 96 ? 5.681 1.392 -5.101 1.00 91.88 96 PHE A C 1
ATOM 695 O O . PHE A 1 96 ? 6.413 1.844 -5.978 1.00 91.88 96 PHE A O 1
ATOM 702 N N . ASN A 1 97 ? 6.167 0.975 -3.929 1.00 92.25 97 ASN A N 1
ATOM 703 C CA . ASN A 1 97 ? 7.601 1.038 -3.629 1.00 92.25 97 ASN A CA 1
ATOM 704 C C . ASN A 1 97 ? 8.429 0.176 -4.595 1.00 92.25 97 ASN A C 1
ATOM 706 O O . ASN A 1 97 ? 9.472 0.615 -5.080 1.00 92.25 97 ASN A O 1
ATOM 710 N N . ILE A 1 98 ? 7.959 -1.036 -4.911 1.00 92.31 98 ILE A N 1
ATOM 711 C CA . ILE A 1 98 ? 8.615 -1.916 -5.889 1.00 92.31 98 ILE A CA 1
ATOM 712 C C . ILE A 1 98 ? 8.603 -1.273 -7.283 1.00 92.31 98 ILE A C 1
ATOM 714 O O . ILE A 1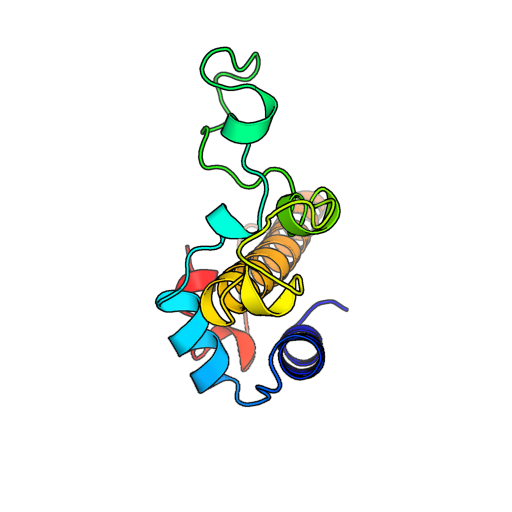 98 ? 9.645 -1.225 -7.940 1.00 92.31 98 ILE A O 1
ATOM 718 N N . GLY A 1 99 ? 7.454 -0.752 -7.720 1.00 92.06 99 GLY A N 1
ATOM 719 C CA . GLY A 1 99 ? 7.292 -0.108 -9.023 1.00 92.06 99 GLY A CA 1
ATOM 720 C C . GLY A 1 99 ? 8.165 1.137 -9.181 1.00 92.06 99 GLY A C 1
ATOM 721 O O . GLY A 1 99 ? 8.863 1.272 -10.184 1.00 92.06 99 GLY A O 1
ATOM 722 N N . GLN A 1 100 ? 8.202 2.009 -8.170 1.00 92.94 100 GLN A N 1
ATOM 723 C CA . GLN A 1 100 ? 9.031 3.216 -8.180 1.00 92.94 100 GLN A CA 1
ATOM 724 C C . GLN A 1 100 ? 10.520 2.881 -8.234 1.00 92.94 100 GLN A C 1
ATOM 726 O O . GLN A 1 100 ? 11.238 3.438 -9.063 1.00 92.94 100 GLN A O 1
ATOM 731 N N . LEU A 1 101 ? 10.992 1.945 -7.404 1.00 93.94 101 LEU A N 1
ATOM 732 C CA . LEU A 1 101 ? 12.389 1.509 -7.443 1.00 93.94 101 LEU A CA 1
ATOM 733 C C . LEU A 1 101 ? 12.749 0.934 -8.814 1.00 93.94 101 LEU A C 1
ATOM 735 O O . LEU A 1 101 ? 13.753 1.339 -9.398 1.00 93.94 101 LEU A O 1
ATOM 739 N N . ALA A 1 102 ? 11.908 0.055 -9.362 1.00 94.00 102 ALA A N 1
ATOM 740 C CA . ALA A 1 102 ? 12.126 -0.517 -10.685 1.00 94.00 102 ALA A CA 1
ATOM 741 C C . ALA A 1 102 ? 12.172 0.567 -11.775 1.00 94.00 102 ALA A C 1
ATOM 743 O O . ALA A 1 102 ? 13.080 0.564 -12.607 1.00 94.00 102 ALA A O 1
ATOM 744 N N . TYR A 1 103 ? 11.246 1.529 -11.738 1.00 95.12 103 TYR A N 1
ATOM 745 C CA . TYR A 1 103 ? 11.196 2.650 -12.674 1.00 95.12 103 TYR A CA 1
ATOM 746 C C . TYR A 1 103 ? 12.444 3.535 -12.590 1.00 95.12 103 TYR A C 1
ATOM 748 O O . TYR A 1 103 ? 13.068 3.816 -13.615 1.00 95.12 103 TYR A O 1
ATOM 756 N N . TYR A 1 104 ? 12.854 3.951 -11.388 1.00 96.12 104 TYR A N 1
ATOM 757 C CA . TYR A 1 104 ? 14.036 4.797 -11.222 1.00 96.12 104 TYR A CA 1
ATOM 758 C C . TYR A 1 104 ? 15.316 4.071 -11.631 1.00 96.12 104 TYR A C 1
ATOM 760 O O . TYR A 1 104 ? 16.138 4.655 -12.336 1.00 96.12 104 TYR A O 1
ATOM 768 N N . THR A 1 105 ? 15.476 2.796 -11.269 1.00 96.44 105 THR A N 1
ATOM 769 C CA . THR A 1 105 ? 16.618 1.989 -11.716 1.00 96.44 105 THR A CA 1
ATOM 770 C C . THR A 1 105 ? 16.632 1.848 -13.238 1.00 96.44 105 THR A C 1
ATOM 772 O O . THR A 1 105 ? 17.672 2.059 -13.861 1.00 96.44 105 THR A O 1
ATOM 775 N N . ALA A 1 106 ? 15.489 1.562 -13.864 1.00 97.12 106 ALA A N 1
ATOM 776 C CA . ALA A 1 106 ? 15.404 1.459 -15.316 1.00 97.12 106 ALA A CA 1
ATOM 777 C C . ALA A 1 106 ? 15.755 2.787 -16.001 1.00 97.12 106 ALA A C 1
ATOM 779 O O . ALA A 1 106 ? 16.547 2.803 -16.943 1.00 97.12 106 ALA A O 1
ATOM 780 N N . LYS A 1 107 ? 15.254 3.910 -15.474 1.00 96.75 107 LYS A N 1
ATOM 781 C CA . LYS A 1 107 ? 15.557 5.255 -15.975 1.00 96.75 107 LYS A CA 1
ATOM 782 C C . LYS A 1 107 ? 17.043 5.597 -15.850 1.00 96.75 107 LYS A C 1
ATOM 784 O O . LYS A 1 107 ? 17.620 6.100 -16.807 1.00 96.75 107 LYS A O 1
ATOM 789 N N . LEU A 1 108 ? 17.672 5.289 -14.713 1.00 97.44 108 LEU A N 1
ATOM 790 C CA . LEU A 1 108 ? 19.105 5.525 -14.485 1.00 97.44 108 LEU A CA 1
ATOM 791 C C . LEU A 1 108 ? 19.991 4.748 -15.467 1.00 97.44 108 LEU A C 1
ATOM 793 O O . LEU A 1 108 ? 21.023 5.257 -15.898 1.00 97.44 108 LEU A O 1
ATOM 797 N N . HIS A 1 109 ? 19.581 3.538 -15.845 1.00 96.88 109 HIS A N 1
ATOM 798 C CA . HIS A 1 109 ? 20.338 2.668 -16.746 1.00 96.88 109 HIS A CA 1
ATOM 799 C C . HIS A 1 109 ? 19.825 2.675 -18.197 1.00 96.88 109 HIS A C 1
ATOM 801 O O . HIS A 1 109 ? 20.285 1.873 -19.006 1.00 96.88 109 HIS A O 1
ATOM 807 N N . ASN A 1 110 ? 18.901 3.579 -18.549 1.00 96.38 110 ASN A N 1
ATOM 808 C CA . ASN A 1 110 ? 18.257 3.662 -19.869 1.00 96.38 110 ASN A CA 1
ATOM 809 C C . ASN A 1 110 ? 17.618 2.339 -20.347 1.00 96.38 110 ASN A C 1
ATOM 811 O O . ASN A 1 110 ? 17.572 2.043 -21.543 1.00 96.38 110 ASN A O 1
ATOM 815 N N . ILE A 1 111 ? 17.107 1.540 -19.413 1.00 97.31 111 ILE A N 1
ATOM 816 C CA . ILE A 1 111 ? 16.385 0.299 -19.689 1.00 97.31 111 ILE A CA 1
ATOM 817 C C . ILE A 1 111 ? 14.922 0.645 -19.973 1.00 97.31 111 ILE A C 1
ATOM 819 O O . ILE A 1 111 ? 14.283 1.365 -19.212 1.00 97.31 111 ILE A O 1
ATOM 823 N N . ARG A 1 112 ? 14.381 0.122 -21.077 1.00 94.56 112 ARG A N 1
ATOM 824 C CA . ARG A 1 112 ? 12.986 0.374 -21.489 1.00 94.56 112 ARG A CA 1
ATOM 825 C C . ARG A 1 112 ? 12.004 -0.698 -21.031 1.00 94.56 112 ARG A C 1
ATOM 827 O O . ARG A 1 112 ? 10.810 -0.434 -20.976 1.00 94.56 112 ARG A O 1
ATOM 834 N N . THR A 1 113 ? 12.497 -1.894 -20.724 1.00 94.88 113 THR A N 1
ATOM 835 C CA . THR A 1 113 ? 11.659 -3.060 -20.435 1.00 94.88 113 THR A CA 1
ATOM 836 C C . THR A 1 113 ? 11.990 -3.610 -19.059 1.00 94.88 113 THR A C 1
ATOM 838 O O . THR A 1 113 ? 13.142 -3.938 -18.781 1.00 94.88 113 THR A O 1
ATOM 841 N N . ILE A 1 114 ? 10.970 -3.736 -18.215 1.00 93.69 114 ILE A N 1
ATOM 842 C CA . ILE A 1 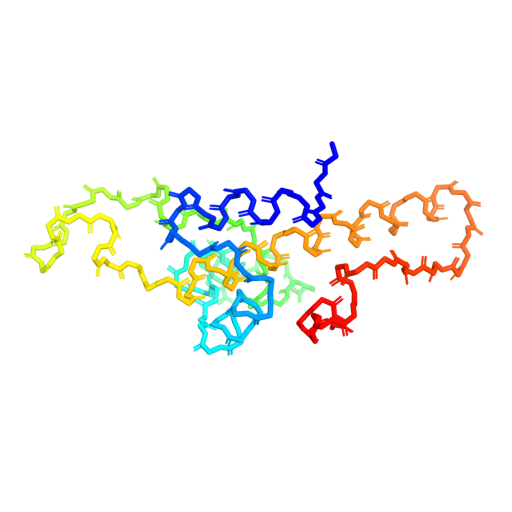114 ? 11.062 -4.289 -16.864 1.00 93.69 114 ILE A CA 1
ATOM 843 C C . ILE A 1 114 ? 10.172 -5.530 -16.819 1.00 93.69 114 ILE A C 1
ATOM 845 O O . ILE A 1 114 ? 9.001 -5.461 -17.184 1.00 93.69 114 ILE A O 1
ATOM 849 N N . TYR A 1 115 ? 10.721 -6.657 -16.368 1.00 92.06 115 TYR A N 1
ATOM 850 C CA . TYR A 1 115 ? 9.961 -7.887 -16.153 1.00 92.06 115 TYR A CA 1
ATOM 851 C C . TYR A 1 115 ? 9.799 -8.125 -14.653 1.00 92.06 115 TYR A C 1
ATOM 853 O O . TYR A 1 115 ? 10.786 -8.319 -13.944 1.00 92.06 115 TYR A O 1
ATOM 861 N N . PHE A 1 116 ? 8.556 -8.138 -14.174 1.00 89.75 116 PHE A N 1
ATOM 862 C CA . PHE A 1 116 ? 8.244 -8.528 -12.802 1.00 89.75 116 PHE A CA 1
ATOM 863 C C . PHE A 1 116 ? 8.029 -10.040 -12.737 1.00 89.75 116 PHE A C 1
ATOM 865 O O . PHE A 1 116 ? 7.181 -10.592 -13.435 1.00 89.75 116 PHE A O 1
ATOM 872 N N . VAL A 1 117 ? 8.809 -10.716 -11.894 1.00 87.75 117 VAL A N 1
ATOM 873 C CA . VAL A 1 117 ? 8.744 -12.169 -11.689 1.00 87.75 117 VAL A CA 1
ATOM 874 C C . VAL A 1 117 ? 8.611 -12.493 -10.203 1.00 87.75 117 VAL A C 1
ATOM 876 O O . VAL A 1 117 ? 9.059 -11.734 -9.348 1.00 87.75 117 VAL A O 1
ATOM 879 N N . GLY A 1 118 ? 8.012 -13.643 -9.891 1.00 82.94 118 GLY A N 1
ATOM 880 C CA . GLY A 1 118 ? 7.864 -14.140 -8.520 1.00 82.94 118 GLY A CA 1
ATOM 881 C C . GLY A 1 118 ? 6.420 -14.463 -8.145 1.00 82.94 118 GLY A C 1
ATOM 882 O O . GLY A 1 118 ? 5.493 -14.241 -8.919 1.00 82.94 118 GLY A O 1
ATOM 883 N N . SER A 1 119 ? 6.225 -15.027 -6.952 1.00 78.81 119 SER A N 1
ATOM 884 C CA . SER A 1 119 ? 4.893 -15.373 -6.431 1.00 78.81 119 SER A CA 1
ATOM 885 C C . SER A 1 119 ? 4.043 -14.143 -6.113 1.00 78.81 119 SER A C 1
ATOM 887 O O . SER A 1 119 ? 2.834 -14.193 -6.296 1.00 78.81 119 SER A O 1
ATOM 889 N N . TYR A 1 120 ? 4.674 -13.027 -5.731 1.00 80.81 120 TYR A N 1
ATOM 890 C CA . TYR A 1 120 ? 3.993 -11.769 -5.403 1.00 80.81 120 TYR A CA 1
ATOM 891 C C . TYR A 1 120 ? 3.087 -11.255 -6.534 1.00 80.81 120 TYR A C 1
ATOM 893 O O . TYR A 1 120 ? 2.027 -10.696 -6.283 1.00 80.81 120 TYR A O 1
ATOM 901 N N . VAL A 1 121 ? 3.493 -11.475 -7.786 1.00 78.12 121 VAL A N 1
ATOM 902 C CA . VAL A 1 121 ? 2.785 -10.989 -8.979 1.00 78.12 121 VAL A CA 1
ATOM 903 C C . VAL A 1 121 ? 1.731 -11.977 -9.500 1.00 78.12 121 VAL A C 1
ATOM 905 O O . VAL A 1 121 ? 0.959 -11.610 -10.379 1.00 78.12 121 VAL A O 1
ATOM 908 N N . ARG A 1 122 ? 1.685 -13.224 -8.993 1.00 66.06 122 ARG A N 1
ATOM 909 C CA . ARG A 1 122 ? 0.804 -14.284 -9.531 1.00 66.06 122 ARG A CA 1
ATOM 910 C C . ARG A 1 122 ? -0.669 -14.106 -9.176 1.00 66.06 122 ARG A C 1
ATOM 912 O O . ARG A 1 122 ? -1.499 -14.403 -10.025 1.00 66.06 122 ARG A O 1
ATOM 919 N N . SER A 1 123 ? -0.977 -13.639 -7.967 1.00 59.03 123 SER A N 1
ATOM 920 C CA . SER A 1 123 ? -2.369 -13.458 -7.515 1.00 59.03 123 SER A CA 1
ATOM 921 C C . SER A 1 123 ? -2.751 -11.988 -7.327 1.00 59.03 123 SER A C 1
ATOM 923 O O . SER A 1 123 ? -3.923 -11.682 -7.149 1.00 59.03 123 SER A O 1
ATOM 925 N N . ASN A 1 124 ? -1.790 -11.056 -7.368 1.00 59.41 124 ASN A N 1
ATOM 926 C CA . ASN A 1 124 ? -2.044 -9.646 -7.077 1.00 59.41 124 ASN A CA 1
ATOM 927 C C . ASN A 1 124 ? -2.507 -8.871 -8.323 1.00 59.41 124 ASN A C 1
ATOM 929 O O . ASN A 1 124 ? -1.686 -8.364 -9.087 1.00 59.41 124 ASN A O 1
ATOM 933 N N . VAL A 1 125 ? -3.825 -8.752 -8.498 1.00 60.97 125 VAL A N 1
ATOM 934 C CA . VAL A 1 125 ? -4.438 -7.954 -9.580 1.00 60.97 125 VAL A CA 1
ATOM 935 C C . VAL A 1 125 ? -4.306 -6.442 -9.324 1.00 60.97 125 VAL A C 1
ATOM 937 O O . VAL A 1 125 ? -4.269 -5.661 -10.269 1.00 60.97 125 VAL A O 1
ATOM 940 N N . LEU A 1 126 ? -4.173 -6.018 -8.060 1.00 55.25 126 LEU A N 1
ATOM 941 C CA . LEU A 1 126 ? -4.034 -4.603 -7.679 1.00 55.25 126 LEU A CA 1
ATOM 942 C C . LEU A 1 126 ? -2.637 -4.045 -7.985 1.00 55.25 126 LEU A C 1
ATOM 944 O O . LEU A 1 126 ? -2.497 -2.873 -8.301 1.00 55.25 126 LEU A O 1
ATOM 948 N N . GLY A 1 127 ? -1.597 -4.883 -7.939 1.00 51.03 127 GLY A N 1
ATOM 949 C CA . GLY A 1 127 ? -0.222 -4.489 -8.271 1.00 51.03 127 GLY A CA 1
ATOM 950 C C . GLY A 1 127 ? 0.088 -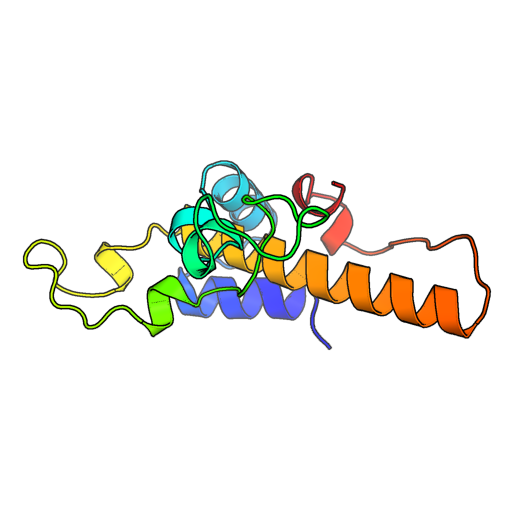4.413 -9.773 1.00 51.03 127 GLY A C 1
ATOM 951 O O . GLY A 1 127 ? 1.252 -4.238 -10.126 1.00 51.03 127 GLY A O 1
ATOM 952 N N . GLN A 1 128 ? -0.911 -4.615 -10.640 1.00 44.03 128 GLN A N 1
ATOM 953 C CA . GLN A 1 128 ? -0.776 -4.560 -12.104 1.00 44.03 128 GLN A CA 1
ATOM 954 C C . GLN A 1 128 ? -1.346 -3.273 -12.727 1.00 44.03 128 GLN A C 1
ATOM 956 O O . GLN A 1 128 ? -1.291 -3.140 -13.950 1.00 44.03 128 GLN A O 1
ATOM 961 N N . GLN A 1 129 ? -1.897 -2.361 -11.915 1.00 37.84 129 GLN A N 1
ATOM 962 C CA . GLN A 1 129 ? -2.385 -1.049 -12.359 1.00 37.84 129 GLN A CA 1
ATOM 963 C C . GLN A 1 129 ? -1.295 0.020 -12.280 1.00 37.84 129 GLN A C 1
ATOM 965 O O . GLN A 1 129 ? -0.477 -0.035 -11.332 1.00 37.84 129 GLN A O 1
#

Secondary structure (DSSP, 8-state):
--SHHHHHHHHHHHHS---HHHHHHHHHHS-GGGTSEEHHHHHGGG-S-TTS-TTSEEETTHHHHH--S--TT-SSHHHHS-HHHHHHHHHHHHHHHHHHHHHHHHHHTT-------STHHHH-SGGG-

InterPro domains:
  IPR004567 Type II pantothenate kinase [PF03630] (2-125)
  IPR004567 Type II pantothenate kinase [PTHR12280] (2-125)
  IPR043129 ATPase, nucleot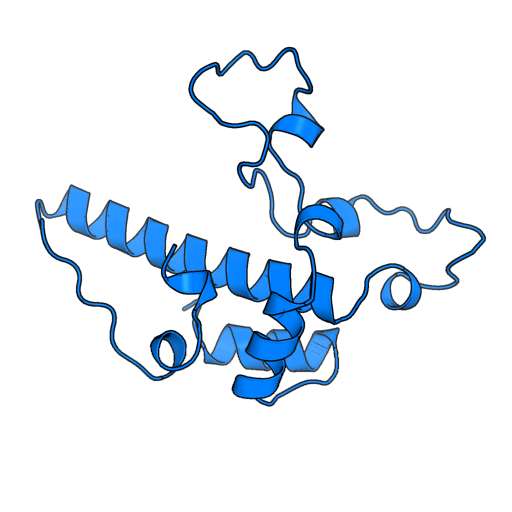ide binding domain [SSF53067] (2-126)

Organism: NCBI:txid182087

Sequence (129 aa):
MIGGGTLLGLSNLLTGINDFDRIIELAQSGSNSNVDMLVSDIYGDNSPFKELAGDLLASSFAKVAQDQGTDPAASSLKQKYSDGDVLSSLVTMISFNIGQLAYYTAKLHNIRTIYFVGSYVRSNVLGQQ

pLDDT: mean 88.09, std 12.02, range [37.84, 97.44]